Protein AF-A0AB35BHX5-F1 (afdb_monomer_lite)

Sequence (129 aa):
MKHPPPVFGGFADLDSAEPVLVAAHLFVRTFGAKHTYAAGARLKWHPIITELARLGGCESEFRLFGGGERSDAIGAIATECVVLWESALLAARRNEDVLLLRAGVTALSSPDPVRTVRQRVTAVWSPPG

Structure (mmCIF, N/CA/C/O backbone):
data_AF-A0AB35BHX5-F1
#
_entry.id   AF-A0AB35BHX5-F1
#
loop_
_atom_site.group_PDB
_atom_site.id
_atom_site.type_symbol
_atom_site.label_atom_id
_atom_site.label_alt_id
_atom_site.label_comp_id
_atom_site.label_asym_id
_atom_site.label_entity_id
_atom_site.label_seq_id
_atom_site.pdbx_PDB_ins_code
_atom_site.Cartn_x
_atom_site.Cartn_y
_atom_site.Cartn_z
_atom_site.occupancy
_atom_site.B_iso_or_equiv
_atom_site.auth_seq_id
_atom_site.auth_comp_id
_atom_site.auth_asym_id
_atom_site.auth_atom_id
_atom_site.pdbx_PDB_model_num
ATOM 1 N N . MET A 1 1 ? 13.267 -16.903 5.675 1.00 46.53 1 MET A N 1
ATOM 2 C CA . MET A 1 1 ? 11.849 -17.110 5.298 1.00 46.53 1 MET A CA 1
ATOM 3 C C . MET A 1 1 ? 11.723 -16.855 3.804 1.00 46.53 1 MET A C 1
ATOM 5 O O . MET A 1 1 ? 12.362 -15.922 3.337 1.00 46.53 1 MET A O 1
ATOM 9 N N . LYS A 1 2 ? 10.988 -17.686 3.051 1.00 58.59 2 LYS A N 1
ATOM 10 C CA . LYS A 1 2 ? 10.723 -17.432 1.623 1.00 58.59 2 LYS A CA 1
ATOM 11 C C . LYS A 1 2 ? 9.765 -16.241 1.509 1.00 58.59 2 LYS A C 1
ATOM 13 O O . LYS A 1 2 ? 8.758 -16.219 2.213 1.00 58.59 2 LYS A O 1
ATOM 18 N N . HIS A 1 3 ? 10.103 -15.252 0.684 1.00 66.12 3 HIS A N 1
ATOM 19 C CA . HIS A 1 3 ? 9.228 -14.109 0.422 1.00 66.12 3 HIS A CA 1
ATOM 20 C C . HIS A 1 3 ? 7.962 -14.564 -0.322 1.00 66.12 3 HIS A C 1
ATOM 22 O O . HIS A 1 3 ? 8.020 -15.552 -1.060 1.00 66.12 3 HIS A O 1
ATOM 28 N N . PRO A 1 4 ? 6.817 -13.882 -0.138 1.00 75.56 4 PRO A N 1
ATOM 29 C CA . PRO A 1 4 ? 5.626 -14.171 -0.925 1.00 75.56 4 PRO A CA 1
ATOM 30 C C . PRO A 1 4 ? 5.910 -13.976 -2.427 1.00 75.56 4 PRO A C 1
ATOM 32 O O . PRO A 1 4 ? 6.613 -13.024 -2.789 1.00 75.56 4 PRO A O 1
ATOM 35 N N . PRO A 1 5 ? 5.364 -14.846 -3.300 1.00 79.94 5 PRO A N 1
ATOM 36 C CA . PRO A 1 5 ? 5.618 -14.806 -4.741 1.00 79.94 5 PRO A CA 1
ATOM 37 C C . PRO A 1 5 ? 5.177 -13.464 -5.332 1.00 79.94 5 PRO A C 1
ATOM 39 O O . PRO A 1 5 ? 4.250 -12.862 -4.785 1.00 79.94 5 PRO A O 1
ATOM 42 N N . PRO A 1 6 ? 5.812 -12.969 -6.406 1.00 83.12 6 PRO A N 1
ATOM 43 C CA . PRO A 1 6 ? 5.403 -11.718 -7.035 1.00 83.12 6 PRO A CA 1
ATOM 44 C C . PRO A 1 6 ? 3.932 -11.753 -7.444 1.00 83.12 6 PRO A C 1
ATOM 46 O O . PRO A 1 6 ? 3.382 -12.810 -7.749 1.00 83.12 6 PRO A O 1
ATOM 49 N N . VAL A 1 7 ? 3.297 -10.585 -7.393 1.00 87.88 7 VAL A N 1
ATOM 50 C CA . VAL A 1 7 ? 1.879 -10.429 -7.748 1.00 87.88 7 VAL A CA 1
ATOM 51 C C . VAL A 1 7 ? 1.737 -10.097 -9.231 1.00 87.88 7 VAL A C 1
ATOM 53 O O . VAL A 1 7 ? 0.778 -10.535 -9.854 1.00 87.88 7 VAL A O 1
ATOM 56 N N . PHE A 1 8 ? 2.710 -9.376 -9.788 1.00 88.12 8 PHE A N 1
ATOM 57 C CA . PHE A 1 8 ? 2.742 -8.960 -11.186 1.00 88.12 8 PHE A CA 1
ATOM 58 C C . PHE A 1 8 ? 3.826 -9.731 -11.946 1.00 88.12 8 PHE A C 1
ATOM 60 O O . PHE A 1 8 ? 4.861 -10.097 -11.379 1.00 88.12 8 PHE A O 1
ATOM 67 N N . GLY A 1 9 ? 3.610 -9.952 -13.242 1.00 84.50 9 GLY A N 1
ATOM 68 C CA . GLY A 1 9 ? 4.496 -10.703 -14.142 1.00 84.50 9 GLY A CA 1
ATOM 69 C C . GLY 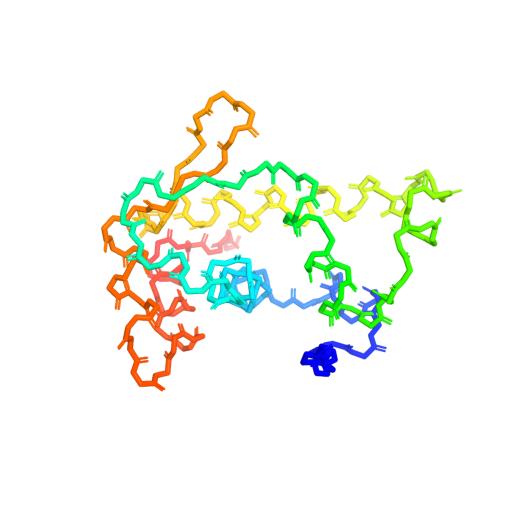A 1 9 ? 5.822 -10.010 -14.486 1.00 84.50 9 GLY A C 1
ATOM 70 O O . GLY A 1 9 ? 6.557 -10.483 -15.350 1.00 84.50 9 GLY A O 1
ATOM 71 N N . GLY A 1 10 ? 6.133 -8.884 -13.845 1.00 85.00 10 GLY A N 1
ATOM 72 C CA . GLY A 1 10 ? 7.323 -8.081 -14.101 1.00 85.00 10 GLY A CA 1
ATOM 73 C C . GLY A 1 10 ? 7.070 -6.596 -13.858 1.00 85.00 10 GLY A C 1
ATOM 74 O O . GLY A 1 10 ? 5.968 -6.189 -13.496 1.00 85.00 10 GLY A O 1
ATOM 75 N N . PHE A 1 11 ? 8.085 -5.767 -14.116 1.00 82.56 11 PHE A N 1
ATOM 76 C CA . PHE A 1 11 ? 7.950 -4.311 -14.005 1.00 82.56 11 PHE A CA 1
ATOM 77 C C . PHE A 1 11 ? 6.944 -3.726 -15.009 1.00 82.56 11 PHE A C 1
ATOM 79 O O . PHE A 1 11 ? 6.171 -2.863 -14.633 1.00 82.56 11 PHE A O 1
ATOM 86 N N . ALA A 1 12 ? 6.902 -4.217 -16.252 1.00 83.94 12 ALA A N 1
ATOM 87 C CA . ALA A 1 12 ? 5.948 -3.721 -17.253 1.00 83.94 12 ALA A CA 1
ATOM 88 C C . ALA A 1 12 ? 4.479 -3.984 -16.861 1.00 83.94 12 ALA A C 1
ATOM 90 O O . ALA A 1 12 ? 3.605 -3.157 -17.102 1.00 83.94 12 ALA A O 1
ATOM 91 N N . ASP A 1 13 ? 4.212 -5.127 -16.225 1.00 87.56 13 ASP A N 1
ATOM 92 C CA . ASP A 1 13 ? 2.884 -5.458 -15.698 1.00 87.56 13 ASP A CA 1
ATOM 93 C C . ASP A 1 13 ? 2.546 -4.590 -14.475 1.00 87.56 13 ASP A C 1
ATOM 95 O O . ASP A 1 13 ? 1.448 -4.066 -14.366 1.00 87.56 13 ASP A O 1
ATOM 99 N N . LEU A 1 14 ? 3.525 -4.342 -13.596 1.00 87.69 14 LEU A N 1
ATOM 100 C CA . LEU A 1 14 ? 3.372 -3.419 -12.468 1.00 87.69 14 LEU A CA 1
ATOM 101 C C . LEU A 1 14 ? 3.076 -1.974 -12.915 1.00 87.69 14 LEU A C 1
ATOM 103 O O . LEU A 1 14 ? 2.237 -1.319 -12.309 1.00 87.69 14 LEU A O 1
ATOM 107 N N . ASP A 1 15 ? 3.767 -1.490 -13.946 1.00 86.38 15 ASP A N 1
ATOM 108 C CA . ASP A 1 15 ? 3.651 -0.124 -14.480 1.00 86.38 15 ASP A CA 1
ATOM 109 C C . ASP A 1 15 ? 2.310 0.118 -15.195 1.00 86.38 15 ASP A C 1
ATOM 111 O O . ASP A 1 15 ? 1.765 1.216 -15.166 1.00 86.38 15 ASP A O 1
ATOM 115 N N . SER A 1 16 ? 1.736 -0.930 -15.795 1.00 88.50 16 SER A N 1
ATOM 116 C CA . SER A 1 16 ? 0.429 -0.877 -16.468 1.00 88.50 16 SER A CA 1
ATOM 117 C C . SER A 1 16 ? -0.755 -1.284 -15.580 1.00 88.50 16 SER A C 1
ATOM 119 O O . SER A 1 16 ? -1.908 -1.215 -16.015 1.00 88.50 16 SER A O 1
ATOM 121 N N . ALA A 1 17 ? -0.497 -1.708 -14.340 1.00 92.44 17 ALA A N 1
ATOM 122 C CA . ALA A 1 17 ? -1.527 -2.155 -13.415 1.00 92.44 17 ALA A CA 1
ATOM 123 C C . ALA A 1 17 ? -2.388 -0.995 -12.889 1.00 92.44 17 ALA A C 1
ATOM 125 O O . ALA A 1 17 ? -1.956 0.148 -12.770 1.00 92.44 17 ALA A O 1
ATOM 126 N N . GLU A 1 18 ? -3.624 -1.315 -12.495 1.00 93.25 18 GLU A N 1
ATOM 127 C CA . GLU A 1 18 ? -4.523 -0.357 -11.844 1.00 93.25 18 GLU A CA 1
ATOM 128 C C . GLU A 1 18 ? -3.871 0.206 -10.557 1.00 93.25 18 GLU A C 1
ATOM 130 O O . GLU A 1 18 ? -3.576 -0.576 -9.643 1.00 93.25 18 GLU A O 1
ATOM 135 N N . PRO A 1 19 ? -3.708 1.539 -10.408 1.00 94.12 19 PRO A N 1
ATOM 136 C CA . PRO A 1 19 ? -2.992 2.128 -9.270 1.00 94.12 19 PRO A CA 1
ATOM 137 C C . PRO A 1 19 ? -3.563 1.730 -7.906 1.00 94.12 19 PRO A C 1
ATOM 139 O O . PRO A 1 19 ? -2.826 1.449 -6.962 1.00 94.12 19 PRO A O 1
ATOM 142 N N . VAL A 1 20 ?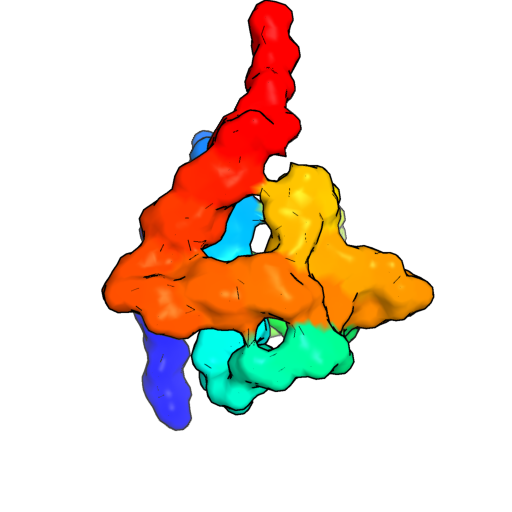 -4.891 1.621 -7.802 1.00 95.69 20 VAL A N 1
ATOM 143 C CA . VAL A 1 20 ? -5.587 1.178 -6.583 1.00 95.69 20 VAL A CA 1
ATOM 144 C C . VAL A 1 20 ? -5.205 -0.260 -6.215 1.00 95.69 20 VAL A C 1
ATOM 146 O O . VAL A 1 20 ? -5.026 -0.576 -5.035 1.00 95.69 20 VAL A O 1
ATOM 149 N N . LEU A 1 21 ? -5.066 -1.141 -7.210 1.00 95.56 21 LEU A N 1
ATOM 150 C CA . LEU A 1 21 ? -4.677 -2.532 -6.996 1.00 95.56 21 LEU A CA 1
ATOM 151 C C . LEU A 1 21 ? -3.229 -2.615 -6.503 1.00 95.56 21 LEU A C 1
ATOM 153 O O . LEU A 1 21 ? -2.961 -3.292 -5.506 1.00 95.56 21 LEU A O 1
ATOM 157 N N . VAL A 1 22 ? -2.316 -1.883 -7.149 1.00 96.31 22 VAL A N 1
ATOM 158 C CA . VAL A 1 22 ? -0.906 -1.802 -6.739 1.00 96.31 22 VAL A CA 1
ATOM 159 C C . VAL A 1 22 ? -0.797 -1.261 -5.315 1.00 96.31 22 VAL A C 1
ATOM 161 O O . VAL A 1 22 ? -0.169 -1.894 -4.463 1.00 96.31 22 VAL A O 1
ATOM 164 N N . ALA A 1 23 ? -1.491 -0.160 -5.017 1.00 97.12 23 ALA A N 1
ATOM 165 C CA . ALA A 1 23 ? -1.520 0.447 -3.694 1.00 97.12 23 ALA A CA 1
ATOM 166 C C . ALA A 1 23 ? -2.023 -0.531 -2.624 1.00 97.12 23 ALA A C 1
ATOM 168 O O . ALA A 1 23 ? -1.456 -0.584 -1.531 1.00 97.12 23 ALA A O 1
ATOM 169 N N . ALA A 1 24 ? -3.048 -1.335 -2.919 1.00 97.12 24 ALA A N 1
ATOM 170 C CA . ALA A 1 24 ? -3.582 -2.304 -1.969 1.00 97.12 24 ALA A CA 1
ATOM 171 C C . ALA A 1 24 ? -2.601 -3.440 -1.662 1.00 97.12 24 ALA A C 1
ATOM 173 O O . ALA A 1 24 ? -2.343 -3.742 -0.492 1.00 97.12 24 ALA A O 1
ATOM 174 N N . HIS A 1 25 ? -2.012 -4.042 -2.696 1.00 96.44 25 HIS A N 1
ATOM 175 C CA . HIS A 1 25 ? -1.015 -5.095 -2.513 1.00 96.44 25 HIS A CA 1
ATOM 176 C C . HIS A 1 25 ? 0.241 -4.578 -1.807 1.00 96.44 25 HIS A C 1
ATOM 178 O O . HIS A 1 25 ? 0.757 -5.243 -0.903 1.00 96.44 25 HIS A O 1
ATOM 184 N N . LEU A 1 26 ? 0.707 -3.382 -2.172 1.00 95.44 26 LEU A N 1
ATOM 185 C CA . LEU A 1 26 ? 1.882 -2.772 -1.564 1.00 95.44 26 LEU A CA 1
ATOM 186 C C . LEU A 1 26 ? 1.647 -2.448 -0.088 1.00 95.44 26 LEU A C 1
ATOM 188 O O . LEU A 1 26 ? 2.511 -2.739 0.738 1.00 95.44 26 LEU A O 1
ATOM 192 N N . PHE A 1 27 ? 0.472 -1.931 0.277 1.00 95.44 27 PHE A N 1
ATOM 193 C CA . PHE A 1 27 ? 0.134 -1.634 1.670 1.00 95.44 27 PHE A CA 1
ATOM 194 C C . PHE A 1 27 ? 0.194 -2.885 2.554 1.00 95.44 27 PHE A C 1
ATOM 196 O O . PHE A 1 27 ? 0.829 -2.895 3.610 1.00 95.44 27 PHE A O 1
ATOM 203 N N . V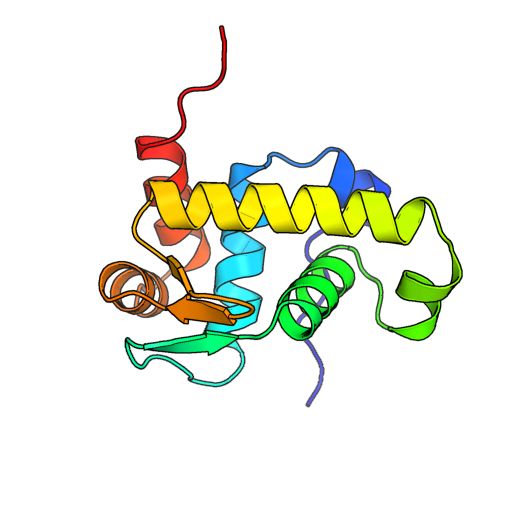AL A 1 28 ? -0.434 -3.972 2.097 1.00 94.38 28 VAL A N 1
ATOM 204 C CA . VAL A 1 28 ? -0.473 -5.235 2.843 1.00 94.38 28 VAL A CA 1
ATOM 205 C C . VAL A 1 28 ? 0.918 -5.850 2.956 1.00 94.38 28 VAL A C 1
ATOM 207 O O . VAL A 1 28 ? 1.271 -6.351 4.019 1.00 94.38 28 VAL A O 1
ATOM 210 N N . ARG A 1 29 ? 1.750 -5.773 1.912 1.00 91.44 29 ARG A N 1
ATOM 211 C CA . ARG A 1 29 ? 3.137 -6.252 2.000 1.00 91.44 29 ARG A CA 1
ATOM 212 C C . ARG A 1 29 ? 3.988 -5.431 2.955 1.00 91.44 29 ARG A C 1
ATOM 214 O O . ARG A 1 29 ? 4.670 -5.998 3.804 1.00 91.44 29 ARG A O 1
ATOM 221 N N . THR A 1 30 ? 3.933 -4.112 2.838 1.00 91.25 30 THR A N 1
ATOM 222 C CA . THR A 1 30 ? 4.783 -3.201 3.615 1.00 91.25 30 THR A CA 1
ATOM 223 C C . THR A 1 30 ? 4.457 -3.243 5.106 1.00 91.25 30 THR A C 1
ATOM 225 O O . THR A 1 30 ? 5.367 -3.382 5.926 1.00 91.25 30 THR A O 1
ATOM 228 N N . PHE A 1 31 ? 3.173 -3.198 5.473 1.00 90.94 31 PHE A N 1
ATOM 229 C CA . PHE A 1 31 ? 2.748 -3.165 6.876 1.00 90.94 31 PHE A CA 1
ATOM 230 C C . PHE A 1 31 ? 2.363 -4.537 7.455 1.00 90.94 31 PHE A C 1
ATOM 232 O O . PHE A 1 31 ? 2.478 -4.734 8.665 1.00 90.94 31 PHE A O 1
ATOM 239 N N . GLY A 1 32 ? 1.966 -5.507 6.625 1.00 81.81 32 GLY A N 1
ATOM 240 C CA . GLY A 1 32 ? 1.573 -6.851 7.071 1.00 81.81 32 GLY A CA 1
ATOM 241 C C . GLY A 1 32 ? 2.743 -7.815 7.299 1.00 81.81 32 GLY A C 1
ATOM 242 O O . GLY A 1 32 ? 2.676 -8.653 8.196 1.00 81.81 32 GLY A O 1
ATOM 243 N N . ALA A 1 33 ? 3.856 -7.681 6.563 1.00 66.19 33 ALA A N 1
ATOM 244 C CA . ALA A 1 33 ? 4.955 -8.659 6.585 1.00 66.19 33 ALA A CA 1
ATOM 245 C C . ALA A 1 33 ? 5.771 -8.716 7.896 1.00 66.19 33 ALA A C 1
ATOM 247 O O . ALA A 1 33 ? 6.566 -9.636 8.082 1.00 66.19 33 ALA A O 1
ATOM 248 N N . LYS A 1 34 ? 5.607 -7.746 8.805 1.00 56.41 34 LYS A N 1
ATOM 249 C CA . LYS A 1 34 ? 6.397 -7.639 10.050 1.00 56.41 34 LYS A CA 1
ATOM 250 C C . LYS A 1 34 ? 5.573 -7.704 11.337 1.00 56.41 34 LYS A C 1
ATOM 252 O O . LYS A 1 34 ? 6.103 -7.424 12.406 1.00 56.41 34 LYS A O 1
ATOM 257 N N . HIS A 1 35 ? 4.290 -8.056 11.254 1.00 55.44 35 HIS A N 1
ATOM 258 C CA . HIS A 1 35 ? 3.352 -7.938 12.376 1.00 55.44 35 HIS A CA 1
ATOM 259 C C . HIS A 1 35 ? 3.306 -6.532 13.002 1.00 55.44 35 HIS A C 1
ATOM 261 O O . HIS A 1 35 ? 2.970 -6.370 14.176 1.00 55.44 35 HIS A O 1
ATOM 267 N N . THR A 1 36 ? 3.615 -5.492 12.224 1.00 58.47 36 THR A N 1
ATOM 268 C CA . THR A 1 36 ? 3.582 -4.096 12.673 1.00 58.47 36 THR A CA 1
ATOM 269 C C . THR A 1 36 ? 2.146 -3.565 12.650 1.00 58.47 36 THR A C 1
ATOM 271 O O . THR A 1 36 ? 1.853 -2.532 12.061 1.00 58.47 36 THR A O 1
ATOM 274 N N . TYR A 1 37 ? 1.229 -4.277 13.307 1.00 63.59 37 TYR A N 1
ATOM 275 C CA . TYR A 1 37 ? -0.196 -3.936 13.390 1.00 63.59 37 TYR A CA 1
ATOM 276 C C . TYR A 1 37 ? -0.488 -2.807 14.388 1.00 63.59 37 TYR A C 1
ATOM 278 O O . TYR A 1 37 ? -1.639 -2.556 14.736 1.00 63.59 37 TYR A O 1
ATOM 286 N N . ALA A 1 38 ? 0.541 -2.125 14.890 1.00 78.25 38 ALA A N 1
ATOM 287 C CA . ALA A 1 38 ? 0.368 -1.021 15.816 1.00 78.25 38 ALA A CA 1
ATOM 288 C C . ALA A 1 38 ? 0.161 0.287 15.047 1.00 78.25 38 ALA A C 1
ATOM 290 O O . ALA A 1 38 ? 0.961 0.656 14.185 1.00 78.25 38 ALA A O 1
ATOM 291 N N . ALA A 1 39 ? -0.888 1.028 15.401 1.00 79.81 39 ALA A N 1
ATOM 292 C CA . ALA A 1 39 ? -1.036 2.399 14.933 1.00 79.81 39 ALA A CA 1
ATOM 293 C C . ALA A 1 39 ? 0.205 3.212 15.345 1.00 79.81 39 ALA A C 1
ATOM 295 O O . ALA A 1 39 ? 0.666 3.126 16.482 1.00 79.81 39 ALA A O 1
ATOM 296 N N . GLY A 1 40 ? 0.754 3.987 14.411 1.00 84.19 40 GLY A N 1
ATOM 297 C CA . GLY A 1 40 ? 2.011 4.712 14.593 1.00 84.19 40 GLY A CA 1
ATOM 298 C C . GLY A 1 40 ? 3.270 3.924 14.220 1.00 84.19 40 GLY A C 1
ATOM 299 O O . GLY A 1 40 ? 4.363 4.487 14.328 1.00 84.19 40 GLY A O 1
ATOM 300 N N . ALA A 1 41 ? 3.141 2.674 13.752 1.00 89.75 41 ALA A N 1
ATOM 301 C CA . ALA A 1 41 ? 4.217 1.965 13.063 1.00 89.75 41 ALA A CA 1
ATOM 302 C C . ALA A 1 41 ? 4.761 2.814 11.910 1.00 89.75 41 ALA A C 1
ATOM 304 O O . ALA A 1 41 ? 3.986 3.434 11.184 1.00 89.75 41 ALA A O 1
ATOM 305 N N . ARG A 1 42 ? 6.087 2.848 11.751 1.00 90.12 42 ARG A N 1
ATOM 306 C CA . ARG A 1 42 ? 6.762 3.724 10.787 1.00 90.12 42 ARG A CA 1
ATOM 307 C C . ARG A 1 42 ? 7.552 2.903 9.793 1.00 90.12 42 ARG A C 1
ATOM 309 O O . ARG A 1 42 ? 8.266 1.982 10.189 1.00 90.12 42 ARG A O 1
ATOM 316 N N . LEU A 1 43 ? 7.462 3.279 8.528 1.00 89.25 43 LEU A N 1
ATOM 317 C CA . LEU A 1 43 ? 8.315 2.757 7.477 1.00 89.25 43 LEU A CA 1
ATOM 318 C C . LEU A 1 43 ? 9.018 3.912 6.783 1.00 89.25 43 LEU A C 1
ATOM 320 O O . LEU A 1 43 ? 8.380 4.873 6.364 1.00 89.25 43 LEU A O 1
ATOM 324 N N . LYS A 1 44 ? 10.334 3.775 6.630 1.00 90.44 44 LYS A N 1
ATOM 325 C CA . LYS A 1 44 ? 11.102 4.629 5.728 1.00 90.44 44 LYS A CA 1
ATOM 326 C C . LYS A 1 44 ? 10.714 4.341 4.278 1.00 90.44 44 LYS A C 1
ATOM 328 O O . LYS A 1 44 ? 10.185 3.271 3.967 1.00 90.44 44 LYS A O 1
ATOM 333 N N . TRP A 1 45 ? 11.082 5.254 3.387 1.00 87.81 45 TRP A N 1
ATOM 334 C CA . TRP A 1 45 ? 10.856 5.123 1.947 1.00 87.81 45 TRP A CA 1
ATOM 335 C C . TRP A 1 45 ? 11.460 3.851 1.336 1.00 87.81 45 TRP A C 1
ATOM 337 O O . TRP A 1 45 ? 10.811 3.139 0.575 1.00 87.81 45 TRP A O 1
ATOM 347 N N . HIS A 1 46 ? 12.693 3.522 1.726 1.00 86.25 46 HIS A N 1
ATOM 348 C CA . HIS A 1 46 ? 13.434 2.399 1.154 1.00 86.25 46 HIS A CA 1
ATOM 349 C C . HIS A 1 46 ? 12.710 1.038 1.307 1.00 86.25 46 HIS A C 1
ATOM 351 O O . HIS A 1 46 ? 12.501 0.380 0.292 1.00 86.25 46 HIS A O 1
ATOM 357 N N . PRO A 1 47 ? 12.213 0.639 2.499 1.00 87.31 47 PRO A N 1
ATOM 358 C CA . PRO A 1 47 ? 11.353 -0.539 2.644 1.00 87.31 47 PRO A CA 1
ATOM 359 C C . PRO A 1 47 ? 10.128 -0.586 1.718 1.00 87.31 47 PRO A C 1
ATOM 361 O O . PRO A 1 47 ? 9.754 -1.667 1.269 1.00 87.31 47 PRO A O 1
ATOM 364 N N . ILE A 1 48 ? 9.499 0.560 1.441 1.00 90.62 48 ILE A N 1
ATOM 365 C CA . ILE A 1 48 ? 8.318 0.639 0.569 1.00 90.62 48 ILE A CA 1
ATOM 366 C C . ILE A 1 48 ? 8.720 0.346 -0.876 1.00 90.62 48 ILE A C 1
ATOM 368 O O . ILE A 1 48 ? 8.108 -0.502 -1.521 1.00 90.62 48 ILE A O 1
ATOM 372 N N . ILE A 1 49 ? 9.795 0.978 -1.353 1.00 89.31 49 ILE A N 1
ATOM 373 C CA . ILE A 1 49 ? 10.346 0.724 -2.689 1.00 89.31 49 ILE A CA 1
ATOM 374 C C . ILE A 1 49 ? 10.755 -0.746 -2.844 1.00 89.31 49 ILE A C 1
ATOM 376 O O . ILE A 1 49 ? 10.431 -1.372 -3.853 1.00 89.31 49 ILE A O 1
ATOM 380 N 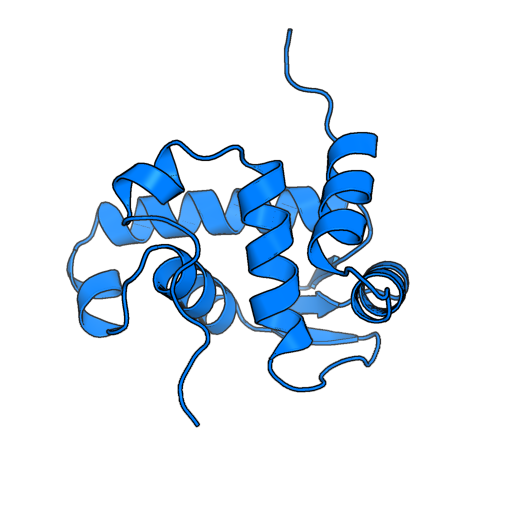N . THR A 1 50 ? 11.432 -1.317 -1.845 1.00 86.81 50 THR A N 1
ATOM 381 C CA . THR A 1 50 ? 11.854 -2.722 -1.880 1.00 86.81 50 THR A CA 1
ATOM 382 C C . THR A 1 50 ? 10.654 -3.665 -2.016 1.00 86.81 50 THR A C 1
ATOM 384 O O . THR A 1 50 ? 10.699 -4.604 -2.810 1.00 86.81 50 THR A O 1
ATOM 387 N N . GLU A 1 51 ? 9.558 -3.433 -1.287 1.00 90.38 51 GLU A N 1
ATOM 388 C CA . GLU A 1 51 ? 8.356 -4.269 -1.420 1.00 90.38 51 GLU A CA 1
ATOM 389 C C . GLU A 1 51 ? 7.629 -4.068 -2.752 1.00 90.38 51 GLU A C 1
ATOM 391 O O . GLU A 1 51 ? 7.150 -5.045 -3.332 1.00 90.38 51 GLU A O 1
ATOM 396 N N . LEU A 1 52 ? 7.595 -2.842 -3.280 1.00 91.19 52 LEU A N 1
ATOM 397 C CA . LEU A 1 52 ? 7.031 -2.558 -4.601 1.00 91.19 52 LEU A CA 1
ATOM 398 C C . LEU A 1 52 ? 7.788 -3.305 -5.698 1.00 91.19 52 LEU A C 1
ATOM 400 O O . LEU A 1 52 ? 7.198 -3.958 -6.556 1.00 91.19 52 LEU A O 1
ATOM 404 N N . ALA A 1 53 ? 9.109 -3.303 -5.620 1.00 87.19 53 ALA A N 1
ATOM 405 C CA . ALA A 1 53 ? 9.929 -4.051 -6.547 1.00 87.19 53 ALA A CA 1
ATOM 406 C C . ALA A 1 53 ? 9.705 -5.567 -6.474 1.00 87.19 53 ALA A C 1
ATOM 408 O O . ALA A 1 53 ? 9.658 -6.246 -7.503 1.00 87.19 53 ALA A O 1
ATOM 409 N N . ARG A 1 54 ? 9.523 -6.100 -5.260 1.00 87.75 54 ARG A N 1
ATOM 410 C CA . ARG A 1 54 ? 9.191 -7.514 -5.042 1.00 87.75 54 ARG A CA 1
ATOM 411 C C . ARG A 1 54 ? 7.808 -7.875 -5.576 1.00 87.75 54 ARG A C 1
ATOM 413 O O . ARG A 1 54 ? 7.608 -9.023 -5.966 1.00 87.75 54 ARG A O 1
ATOM 420 N N . LEU A 1 55 ? 6.856 -6.938 -5.606 1.00 89.94 55 LEU A N 1
ATOM 421 C CA . LEU A 1 55 ? 5.566 -7.163 -6.265 1.00 89.94 55 LEU A CA 1
ATOM 422 C C . LEU A 1 55 ? 5.739 -7.403 -7.765 1.00 89.94 55 LEU A C 1
ATOM 424 O O . LEU A 1 55 ? 5.083 -8.297 -8.292 1.00 89.94 55 LEU A O 1
ATOM 428 N N . GLY A 1 56 ? 6.647 -6.664 -8.408 1.00 86.19 56 GLY A N 1
ATOM 429 C CA . GLY A 1 56 ? 7.009 -6.811 -9.821 1.00 86.19 56 GLY A CA 1
ATOM 430 C C . GLY A 1 56 ? 8.068 -7.882 -10.118 1.00 86.19 56 GLY A C 1
ATOM 431 O O . GLY A 1 56 ? 8.674 -7.845 -11.185 1.00 86.19 56 GLY A O 1
ATOM 432 N N . GLY A 1 57 ? 8.355 -8.803 -9.188 1.00 83.88 57 GLY A N 1
ATOM 433 C CA . GLY A 1 57 ? 9.273 -9.928 -9.429 1.00 83.88 57 GLY A CA 1
ATOM 434 C C . GLY A 1 57 ? 10.764 -9.615 -9.308 1.00 83.88 57 GLY A C 1
ATOM 435 O O . GLY A 1 57 ? 11.593 -10.449 -9.673 1.00 83.88 57 GLY A O 1
ATOM 436 N N . CYS A 1 58 ? 11.141 -8.447 -8.784 1.00 79.81 58 CYS A N 1
ATOM 437 C CA . CYS A 1 58 ? 12.543 -8.132 -8.546 1.00 79.81 58 CYS A CA 1
ATOM 438 C C . CYS A 1 58 ? 12.973 -8.543 -7.131 1.00 79.81 58 CYS A C 1
ATOM 440 O O . CYS A 1 58 ? 12.565 -7.945 -6.137 1.00 79.81 58 CYS A O 1
ATOM 442 N N . GLU A 1 59 ? 13.838 -9.555 -7.038 1.00 70.00 59 GLU A N 1
ATOM 443 C CA . GLU A 1 59 ? 14.379 -10.037 -5.757 1.00 70.00 59 GLU A CA 1
ATOM 444 C C . GLU A 1 59 ? 15.661 -9.306 -5.314 1.00 70.00 59 GLU A C 1
ATOM 446 O O . GLU A 1 59 ? 16.098 -9.466 -4.176 1.00 70.00 59 GLU A O 1
ATOM 451 N N . SER A 1 60 ? 16.275 -8.498 -6.189 1.00 65.50 60 SER A N 1
ATOM 452 C CA . SER A 1 60 ? 17.578 -7.867 -5.945 1.00 65.50 60 SER A CA 1
ATOM 453 C C . SER A 1 60 ? 17.486 -6.343 -5.907 1.00 65.50 60 SER A C 1
ATOM 455 O O . SER A 1 60 ? 17.248 -5.705 -6.932 1.00 65.50 60 SER A O 1
ATOM 457 N N . GLU A 1 61 ? 17.777 -5.760 -4.741 1.00 61.94 61 GLU A N 1
ATOM 458 C CA . GLU A 1 61 ? 17.878 -4.306 -4.528 1.00 61.94 61 GLU A CA 1
ATOM 459 C C . GLU A 1 61 ? 18.903 -3.655 -5.477 1.00 61.94 61 GLU A C 1
ATOM 461 O O . GLU A 1 61 ? 18.642 -2.600 -6.050 1.00 61.94 61 GLU A O 1
ATOM 466 N N . PHE A 1 62 ? 20.016 -4.335 -5.769 1.00 56.59 62 PHE A N 1
ATOM 467 C CA . PHE A 1 62 ? 21.021 -3.865 -6.733 1.00 56.59 62 PHE A CA 1
ATOM 468 C C . PHE A 1 62 ? 20.476 -3.691 -8.158 1.00 56.59 62 PHE A C 1
ATOM 470 O O . PHE A 1 62 ? 20.895 -2.778 -8.867 1.00 56.59 62 PHE A O 1
ATOM 477 N N . ARG A 1 63 ? 19.523 -4.530 -8.590 1.00 59.94 63 ARG A N 1
ATOM 478 C CA . ARG A 1 63 ? 18.911 -4.423 -9.929 1.00 59.94 63 ARG A CA 1
ATOM 479 C C . ARG A 1 63 ? 17.906 -3.274 -10.044 1.00 59.94 63 ARG A C 1
ATOM 481 O O . ARG A 1 63 ? 17.537 -2.916 -11.159 1.00 59.94 63 ARG A O 1
ATOM 488 N N . LEU A 1 64 ? 17.458 -2.723 -8.916 1.00 59.28 64 LEU A N 1
ATOM 489 C CA . LEU A 1 64 ? 16.501 -1.616 -8.859 1.00 59.28 64 LEU A CA 1
ATOM 490 C C . LEU A 1 64 ? 17.200 -0.266 -8.890 1.00 59.28 64 LEU A C 1
ATOM 492 O O . LEU A 1 64 ? 16.848 0.589 -9.695 1.00 59.28 64 LEU A O 1
ATOM 496 N N . PHE A 1 65 ? 18.225 -0.107 -8.056 1.00 61.44 65 PHE A N 1
ATOM 497 C CA . PHE A 1 65 ? 18.899 1.177 -7.867 1.00 61.44 65 PHE A CA 1
ATOM 498 C C . PHE A 1 65 ? 20.083 1.403 -8.823 1.00 61.44 65 PHE A C 1
ATOM 500 O O . PHE A 1 65 ? 20.651 2.489 -8.847 1.00 61.44 65 PHE A O 1
ATOM 507 N N . GLY A 1 66 ? 20.459 0.406 -9.634 1.00 56.09 66 GLY A N 1
ATOM 508 C CA . GLY A 1 66 ? 21.549 0.519 -10.614 1.00 56.09 66 GLY A CA 1
ATOM 509 C C . GLY A 1 66 ? 21.158 1.101 -11.981 1.00 56.09 66 GLY A C 1
ATOM 510 O O . GLY A 1 66 ? 22.029 1.253 -12.830 1.00 56.09 66 GLY A O 1
ATOM 511 N N . GLY A 1 67 ? 19.871 1.384 -12.225 1.00 60.22 67 GLY A N 1
ATOM 512 C CA . GLY A 1 67 ? 19.322 1.648 -13.565 1.00 60.22 67 GLY A CA 1
ATOM 513 C C . GLY A 1 67 ? 18.584 2.977 -13.746 1.00 60.22 67 GLY A C 1
ATOM 514 O O . GLY A 1 67 ? 17.647 3.001 -14.537 1.00 60.22 67 GLY A O 1
ATOM 515 N N . GLY A 1 68 ? 18.955 4.031 -13.004 1.00 65.50 68 GLY A N 1
ATOM 516 C CA . GLY A 1 68 ? 18.504 5.424 -13.202 1.00 65.50 68 GLY A CA 1
ATOM 517 C C . GLY A 1 68 ? 16.993 5.591 -13.407 1.00 65.50 68 GLY A C 1
ATOM 518 O O . GLY A 1 68 ? 16.234 5.578 -12.445 1.00 65.50 68 GLY A O 1
ATOM 519 N N . GLU A 1 69 ? 16.555 5.661 -14.665 1.00 67.38 69 GLU A N 1
ATOM 520 C CA . GLU A 1 69 ? 15.151 5.810 -15.082 1.00 67.38 69 GLU A CA 1
ATOM 521 C C . GLU A 1 69 ? 14.195 4.782 -14.450 1.00 67.38 69 GLU A C 1
ATOM 523 O O . GLU A 1 69 ? 13.076 5.116 -14.062 1.00 67.38 69 GLU A O 1
ATOM 528 N N . ARG A 1 70 ? 14.630 3.525 -14.276 1.00 70.88 70 ARG A N 1
ATOM 529 C CA . ARG A 1 70 ? 13.800 2.498 -13.618 1.00 70.88 70 ARG A CA 1
ATOM 530 C C . ARG A 1 70 ? 13.613 2.780 -12.125 1.00 70.88 70 ARG A C 1
ATOM 532 O O . ARG A 1 70 ? 12.568 2.453 -11.568 1.00 70.88 70 ARG A O 1
ATOM 539 N N . SER A 1 71 ? 14.619 3.365 -11.479 1.00 73.94 71 SER A N 1
ATOM 540 C CA . SER A 1 71 ? 14.530 3.759 -10.072 1.00 73.94 71 SER A CA 1
ATOM 541 C C . SER A 1 71 ? 13.535 4.909 -9.898 1.00 73.94 71 SER A C 1
ATOM 543 O O . SER A 1 71 ? 12.745 4.890 -8.955 1.00 73.94 71 SER A O 1
ATOM 545 N N . ASP A 1 72 ? 13.528 5.863 -10.830 1.00 81.19 72 ASP A N 1
ATOM 546 C CA . ASP A 1 72 ? 12.622 7.014 -10.795 1.00 81.19 72 ASP A CA 1
ATOM 547 C C . ASP A 1 72 ? 11.165 6.602 -11.036 1.00 81.19 72 ASP A C 1
ATOM 549 O O . ASP A 1 72 ? 10.284 6.997 -10.271 1.00 81.19 72 ASP A O 1
ATOM 553 N N . ALA A 1 73 ? 10.908 5.734 -12.022 1.00 84.50 73 ALA A N 1
ATOM 554 C CA . ALA A 1 73 ? 9.564 5.218 -12.298 1.00 84.50 73 ALA A CA 1
ATOM 555 C C . ALA A 1 73 ? 8.979 4.447 -11.098 1.00 84.50 73 ALA A C 1
ATOM 557 O O . ALA A 1 73 ? 7.835 4.655 -10.699 1.00 84.50 73 ALA A O 1
ATOM 558 N N . ILE A 1 74 ? 9.790 3.613 -10.439 1.00 86.19 74 ILE A N 1
ATOM 559 C CA . ILE A 1 74 ? 9.377 2.915 -9.212 1.00 86.19 74 ILE A CA 1
ATOM 560 C C . ILE A 1 74 ? 9.112 3.900 -8.070 1.00 86.19 74 ILE A C 1
ATOM 562 O O . ILE A 1 74 ? 8.166 3.714 -7.303 1.00 86.19 74 ILE A O 1
ATOM 566 N N . GLY A 1 75 ? 9.923 4.953 -7.956 1.00 88.50 75 GLY A N 1
ATOM 567 C CA . GLY A 1 75 ? 9.698 6.034 -7.001 1.00 88.50 75 GLY A CA 1
ATOM 568 C C . GLY A 1 75 ? 8.367 6.756 -7.233 1.00 88.50 75 GLY A C 1
ATOM 569 O O . GLY A 1 75 ? 7.656 7.043 -6.265 1.00 88.50 75 GLY A O 1
ATOM 570 N N . ALA A 1 76 ? 7.999 6.999 -8.494 1.00 91.00 76 ALA A N 1
ATOM 571 C CA . ALA A 1 76 ? 6.721 7.601 -8.865 1.00 91.00 76 ALA A CA 1
ATOM 572 C C . ALA A 1 76 ? 5.538 6.706 -8.462 1.00 91.00 76 ALA A C 1
ATOM 574 O O . ALA A 1 76 ? 4.678 7.152 -7.702 1.00 91.00 76 ALA A O 1
ATOM 575 N N . ILE A 1 77 ? 5.560 5.419 -8.831 1.00 93.56 77 ILE A N 1
ATOM 576 C CA . ILE A 1 77 ? 4.511 4.451 -8.457 1.00 93.56 77 ILE A CA 1
ATOM 577 C C . ILE A 1 77 ? 4.377 4.340 -6.927 1.00 93.56 77 ILE A C 1
ATOM 579 O O . ILE A 1 77 ? 3.270 4.334 -6.384 1.00 93.56 77 ILE A O 1
ATOM 583 N N . ALA A 1 78 ? 5.495 4.291 -6.193 1.00 93.88 78 ALA A N 1
ATOM 584 C CA . ALA A 1 78 ? 5.469 4.273 -4.729 1.00 93.88 78 ALA A CA 1
ATOM 585 C C . ALA A 1 78 ? 4.838 5.551 -4.147 1.00 93.88 78 ALA A C 1
ATOM 587 O O . ALA A 1 78 ? 4.090 5.485 -3.168 1.00 93.88 78 ALA A O 1
ATOM 588 N N . THR A 1 79 ? 5.115 6.705 -4.756 1.00 94.94 79 THR A N 1
ATOM 589 C CA . THR A 1 79 ? 4.531 7.997 -4.368 1.00 94.94 79 THR A CA 1
ATOM 590 C C . THR A 1 79 ? 3.024 8.007 -4.572 1.00 94.94 79 THR A C 1
ATOM 592 O O . THR A 1 79 ? 2.299 8.372 -3.647 1.00 94.94 79 THR A O 1
ATOM 595 N N . GLU A 1 80 ? 2.544 7.541 -5.723 1.00 95.31 80 GLU A N 1
ATOM 596 C CA . GLU A 1 80 ? 1.112 7.408 -6.002 1.00 95.31 80 GLU A CA 1
ATOM 597 C C . GLU A 1 80 ? 0.418 6.500 -4.986 1.00 95.31 80 GLU A C 1
ATOM 599 O O . GLU A 1 80 ? -0.604 6.877 -4.410 1.00 95.31 80 GLU A O 1
ATOM 604 N N . CYS A 1 81 ? 1.010 5.341 -4.685 1.00 96.81 81 CYS A N 1
ATOM 605 C CA . CYS A 1 81 ? 0.477 4.426 -3.679 1.00 96.81 81 CYS A CA 1
ATOM 606 C C . CYS A 1 81 ? 0.330 5.106 -2.312 1.00 96.81 81 CYS A C 1
ATOM 608 O O . CYS A 1 81 ? -0.696 4.958 -1.651 1.00 96.81 81 CYS A O 1
ATOM 610 N N . VAL A 1 82 ? 1.333 5.877 -1.890 1.00 96.00 82 VAL A N 1
ATOM 611 C CA . VAL A 1 82 ? 1.314 6.572 -0.597 1.00 96.00 82 VAL A CA 1
ATOM 612 C C . VAL A 1 82 ? 0.267 7.679 -0.571 1.00 96.00 82 VAL A C 1
ATOM 614 O O . VAL A 1 82 ? -0.452 7.787 0.420 1.00 96.00 82 VAL A O 1
AT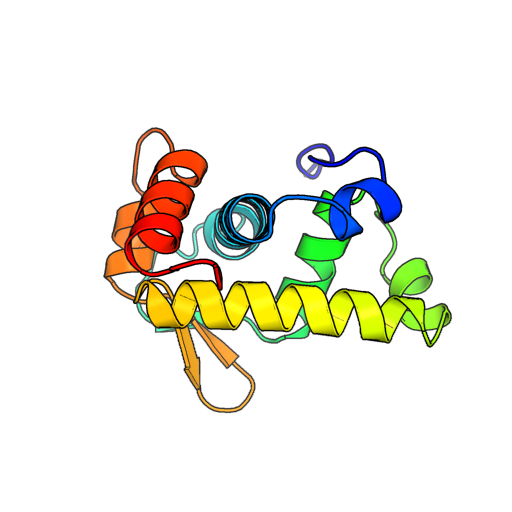OM 617 N N . VAL A 1 83 ? 0.116 8.440 -1.657 1.00 96.12 83 VAL A N 1
ATOM 618 C CA . VAL A 1 83 ? -0.957 9.438 -1.791 1.00 96.12 83 VAL A CA 1
ATOM 619 C C . VAL A 1 83 ? -2.329 8.771 -1.672 1.00 96.12 83 VAL A C 1
ATOM 621 O O . VAL A 1 83 ? -3.174 9.232 -0.908 1.00 96.12 83 VAL A O 1
ATOM 624 N N . LEU A 1 84 ? -2.537 7.638 -2.343 1.00 97.06 84 LEU A N 1
ATOM 625 C CA . LEU A 1 84 ? -3.778 6.870 -2.251 1.00 97.06 84 LEU A CA 1
ATOM 626 C C . LEU A 1 84 ? -4.061 6.379 -0.820 1.00 97.06 84 LEU A C 1
ATOM 628 O O . LEU A 1 84 ? -5.206 6.411 -0.362 1.00 97.06 84 LEU A O 1
ATOM 632 N N . TRP A 1 85 ? -3.034 5.957 -0.076 1.00 97.31 85 TRP A N 1
ATOM 633 C CA . TRP A 1 85 ? -3.191 5.564 1.329 1.00 97.31 85 TRP A CA 1
ATOM 634 C C . TRP A 1 85 ? -3.535 6.740 2.241 1.00 97.31 85 TRP A C 1
ATOM 636 O O . TRP A 1 85 ? -4.331 6.568 3.167 1.00 97.31 85 TRP A O 1
ATOM 646 N N . GLU A 1 86 ? -2.946 7.908 1.993 1.00 96.44 86 GLU A N 1
ATOM 647 C CA . GLU A 1 86 ? -3.239 9.148 2.714 1.00 96.44 86 GLU A CA 1
ATOM 648 C C . GLU A 1 86 ? -4.680 9.590 2.496 1.00 96.44 86 GLU A C 1
ATOM 650 O O . GLU A 1 86 ? -5.406 9.810 3.468 1.00 96.44 86 GLU A O 1
ATOM 655 N N . SER A 1 87 ? -5.128 9.630 1.239 1.00 96.25 87 SER A N 1
ATOM 656 C CA . SER A 1 87 ? -6.513 9.950 0.884 1.00 96.25 87 SER A CA 1
ATOM 657 C C . SER A 1 87 ? -7.506 8.993 1.546 1.00 96.25 87 SER A C 1
ATOM 659 O O . SER A 1 87 ? -8.582 9.409 1.970 1.00 96.25 87 SER A O 1
ATOM 661 N N . ALA A 1 88 ? -7.137 7.716 1.691 1.00 96.50 88 ALA A N 1
ATOM 662 C CA . ALA A 1 88 ? -7.963 6.694 2.332 1.00 96.50 88 ALA A CA 1
ATOM 663 C C . ALA A 1 88 ? -7.833 6.650 3.871 1.00 96.50 88 ALA A C 1
ATOM 665 O O . ALA A 1 88 ? -8.435 5.782 4.515 1.00 96.50 88 ALA A O 1
ATOM 666 N N . LEU A 1 89 ? -7.040 7.549 4.470 1.00 96.62 89 LEU A N 1
ATOM 667 C CA . LEU A 1 89 ? -6.709 7.597 5.902 1.00 96.62 89 LEU A CA 1
ATOM 668 C C . LEU A 1 89 ? -6.095 6.295 6.448 1.00 96.62 89 LEU A C 1
ATOM 670 O O . LEU A 1 89 ? -6.203 5.988 7.640 1.00 96.62 89 LEU A O 1
ATOM 674 N N . LEU A 1 90 ? -5.442 5.514 5.589 1.00 96.75 90 LEU A N 1
ATOM 675 C CA . LEU A 1 90 ? -4.785 4.256 5.945 1.00 96.75 90 LEU A CA 1
ATOM 676 C C . LEU A 1 90 ? -3.372 4.488 6.484 1.00 96.75 90 LEU A C 1
ATOM 678 O O . LEU A 1 90 ? -2.954 3.822 7.435 1.00 96.75 90 LEU A O 1
ATOM 682 N N . ALA A 1 91 ? -2.666 5.452 5.900 1.00 96.31 91 ALA A N 1
ATOM 683 C CA . ALA A 1 91 ? -1.336 5.876 6.304 1.00 96.31 91 ALA A CA 1
ATOM 684 C C . ALA A 1 91 ? -1.194 7.403 6.214 1.00 96.31 91 ALA A C 1
ATOM 686 O O . ALA A 1 91 ? -2.058 8.074 5.662 1.00 96.31 91 ALA A O 1
ATOM 687 N N . ALA A 1 92 ? -0.116 7.949 6.774 1.00 95.81 92 ALA A N 1
ATOM 688 C CA . ALA A 1 92 ? 0.233 9.364 6.651 1.00 95.81 92 ALA A CA 1
ATOM 689 C C . ALA A 1 92 ? 1.740 9.550 6.507 1.00 95.81 92 ALA A C 1
ATOM 691 O O . ALA A 1 92 ? 2.502 8.924 7.247 1.00 95.81 92 ALA A O 1
ATOM 692 N N . ARG A 1 93 ? 2.184 10.448 5.625 1.00 94.62 93 ARG A N 1
ATOM 693 C CA . ARG A 1 93 ? 3.574 10.911 5.635 1.00 94.62 93 ARG A CA 1
ATOM 694 C C . ARG A 1 93 ? 3.831 11.773 6.868 1.00 94.62 93 ARG A C 1
ATOM 696 O O . ARG A 1 93 ? 3.044 12.650 7.224 1.00 94.62 93 ARG A O 1
ATOM 703 N N . ARG A 1 94 ? 4.964 11.534 7.523 1.00 89.88 94 ARG A N 1
ATOM 704 C CA . ARG A 1 94 ? 5.509 12.367 8.595 1.00 89.88 94 ARG A CA 1
ATOM 705 C C . ARG A 1 94 ? 7.018 12.444 8.423 1.00 89.88 94 ARG A C 1
ATOM 707 O O . ARG A 1 94 ? 7.727 11.503 8.771 1.00 89.88 94 ARG A O 1
ATOM 714 N N . ASN A 1 95 ? 7.504 13.590 7.954 1.00 88.00 95 ASN A N 1
ATOM 715 C CA . ASN A 1 95 ? 8.897 13.766 7.539 1.00 88.00 95 ASN A CA 1
ATOM 716 C C . ASN A 1 95 ? 9.265 12.713 6.474 1.00 88.00 95 ASN A C 1
ATOM 718 O O . ASN A 1 95 ? 8.570 12.600 5.470 1.00 88.00 95 ASN A O 1
ATOM 722 N N . GLU A 1 96 ? 10.315 11.927 6.711 1.00 86.75 96 GLU A N 1
ATOM 723 C CA . GLU A 1 96 ? 10.796 10.865 5.815 1.00 86.75 96 GLU A CA 1
ATOM 724 C C . GLU A 1 96 ? 10.094 9.508 6.024 1.00 86.75 96 GLU A C 1
ATOM 726 O O . GLU A 1 96 ? 10.397 8.533 5.330 1.00 86.75 96 GLU A O 1
ATOM 731 N N . ASP A 1 97 ? 9.173 9.429 6.989 1.00 91.19 97 ASP A N 1
ATOM 732 C CA . ASP A 1 97 ? 8.470 8.200 7.344 1.00 91.19 97 ASP A CA 1
ATOM 733 C C . ASP A 1 97 ? 7.036 8.190 6.799 1.00 91.19 97 ASP A C 1
ATOM 735 O O . ASP A 1 97 ? 6.350 9.213 6.744 1.00 91.19 97 ASP A O 1
ATOM 739 N N . VAL A 1 98 ? 6.538 6.992 6.502 1.00 94.19 98 VAL A N 1
ATOM 740 C CA . VAL A 1 98 ? 5.117 6.699 6.299 1.00 94.19 98 VAL A CA 1
ATOM 741 C C . VAL A 1 98 ? 4.595 5.964 7.533 1.00 94.19 98 VAL A C 1
ATOM 743 O O . VAL A 1 98 ? 5.097 4.902 7.913 1.00 94.19 98 VAL A O 1
ATOM 746 N N . LEU A 1 99 ? 3.600 6.556 8.187 1.00 94.31 99 LEU A N 1
ATOM 747 C CA . LEU A 1 99 ? 2.992 6.079 9.423 1.00 94.31 99 LEU A CA 1
ATOM 748 C C . LEU A 1 99 ? 1.732 5.272 9.147 1.00 94.31 99 LEU A C 1
ATOM 750 O O . LEU A 1 99 ? 0.848 5.745 8.440 1.00 94.31 99 LEU A O 1
ATOM 754 N N . LEU A 1 100 ? 1.584 4.125 9.804 1.00 95.12 100 LEU A N 1
ATOM 755 C CA . LEU A 1 100 ? 0.336 3.369 9.811 1.00 95.12 100 LEU A CA 1
ATOM 756 C C . LEU A 1 100 ? -0.715 4.059 10.695 1.00 95.12 100 LEU A C 1
ATOM 758 O O . LEU A 1 100 ? -0.485 4.281 11.887 1.00 95.12 100 LEU A O 1
ATOM 762 N N . LEU A 1 101 ? -1.890 4.359 10.141 1.00 95.81 101 LEU A N 1
ATOM 763 C CA . LEU A 1 101 ? -3.011 4.943 10.883 1.00 95.81 101 LEU A CA 1
ATOM 764 C C . LEU A 1 101 ? -3.963 3.863 11.416 1.00 95.81 101 LEU A C 1
ATOM 766 O O . LEU A 1 101 ? -3.933 2.705 11.002 1.00 95.81 101 LEU A O 1
ATOM 770 N N . ARG A 1 102 ? -4.868 4.250 12.326 1.00 95.25 102 ARG A N 1
ATOM 771 C CA . ARG A 1 102 ? -5.852 3.335 12.942 1.00 95.25 102 ARG A CA 1
ATOM 772 C C . ARG A 1 102 ? -6.743 2.625 11.914 1.00 95.25 102 ARG A C 1
ATOM 774 O O . ARG A 1 102 ? -7.024 1.436 12.065 1.00 95.25 102 ARG A O 1
ATOM 781 N N . ALA A 1 103 ? -7.172 3.328 10.865 1.00 94.94 103 ALA A N 1
ATOM 782 C CA . ALA A 1 103 ? -7.959 2.712 9.796 1.00 94.94 103 ALA A CA 1
ATOM 783 C C . ALA A 1 103 ? -7.122 1.723 8.968 1.00 94.94 103 ALA A C 1
ATOM 785 O O . ALA A 1 103 ? -7.643 0.688 8.562 1.00 94.94 103 ALA A O 1
ATOM 786 N N . GLY A 1 104 ? -5.823 1.994 8.805 1.00 95.44 104 GLY A N 1
ATOM 787 C CA . GLY A 1 104 ? -4.853 1.069 8.225 1.00 95.44 104 GLY A CA 1
ATOM 788 C C . GLY A 1 104 ? -4.730 -0.228 9.016 1.00 95.44 104 GLY A C 1
ATOM 789 O O . GLY A 1 104 ? -4.877 -1.306 8.449 1.00 95.44 104 GLY A O 1
ATOM 790 N N . VAL A 1 105 ? -4.562 -0.129 10.338 1.00 94.62 105 VAL A N 1
ATOM 791 C CA . VAL A 1 105 ? -4.567 -1.296 11.239 1.00 94.62 105 VAL A CA 1
ATOM 792 C C . VAL A 1 105 ? -5.851 -2.106 11.076 1.00 94.62 105 VAL A C 1
ATOM 794 O O . VAL A 1 105 ? -5.805 -3.318 10.903 1.00 94.62 105 VAL A O 1
ATOM 797 N N . THR A 1 106 ? -7.002 -1.431 11.078 1.00 93.94 106 THR A N 1
ATOM 798 C CA . THR A 1 106 ? -8.308 -2.092 10.932 1.00 93.94 106 THR A CA 1
ATOM 799 C C . THR A 1 106 ? -8.422 -2.825 9.593 1.00 93.94 106 THR A C 1
ATOM 801 O O . THR A 1 106 ? -8.939 -3.937 9.548 1.00 93.94 106 THR A O 1
ATOM 804 N N . ALA A 1 107 ? -7.918 -2.229 8.508 1.00 94.69 107 ALA A N 1
ATOM 805 C CA . ALA A 1 107 ? -7.906 -2.863 7.195 1.00 94.69 107 ALA A CA 1
ATOM 806 C C . ALA A 1 107 ? -6.988 -4.097 7.154 1.00 94.69 107 ALA A C 1
ATOM 808 O O . ALA A 1 107 ? -7.364 -5.104 6.558 1.00 94.69 107 ALA A O 1
ATOM 809 N N . LEU A 1 108 ? -5.829 -4.050 7.822 1.00 93.62 108 LEU A N 1
ATOM 810 C CA . LEU A 1 108 ? -4.893 -5.180 7.912 1.00 93.62 108 LEU A CA 1
ATOM 811 C C . LEU A 1 108 ? -5.434 -6.359 8.725 1.00 93.62 108 LEU A C 1
ATOM 813 O O . LEU A 1 108 ? -5.074 -7.495 8.442 1.00 93.62 108 LEU A O 1
ATOM 817 N N . SER A 1 109 ? -6.298 -6.101 9.707 1.00 91.81 109 SER A N 1
ATOM 818 C CA . SER A 1 109 ? -6.934 -7.143 10.526 1.00 91.81 109 SER A CA 1
ATOM 819 C C . SER A 1 109 ? -8.140 -7.813 9.852 1.00 91.81 109 SER A C 1
ATOM 821 O O . SER A 1 109 ? -8.761 -8.694 10.445 1.00 91.81 109 SER A O 1
ATOM 823 N N . SER A 1 110 ? -8.513 -7.384 8.643 1.00 92.81 110 SER A N 1
ATOM 824 C CA . SER A 1 110 ? -9.604 -7.988 7.875 1.00 92.81 110 SER A CA 1
ATOM 825 C C . SER A 1 110 ? -9.255 -9.416 7.423 1.00 92.81 110 SER A C 1
ATOM 827 O O . SER A 1 110 ? -8.085 -9.690 7.160 1.00 92.81 110 SER A O 1
ATOM 829 N N . PRO A 1 111 ? -10.240 -10.320 7.242 1.00 92.88 111 PRO A N 1
ATOM 830 C CA . PRO A 1 111 ? -10.009 -11.631 6.626 1.00 92.88 111 PRO A CA 1
ATOM 831 C C . PRO A 1 111 ? -9.412 -11.554 5.213 1.00 92.88 111 PRO A C 1
ATOM 833 O O . PRO A 1 111 ? -8.715 -12.471 4.790 1.00 92.88 111 PRO A O 1
ATOM 836 N N . ASP A 1 112 ? -9.675 -10.455 4.496 1.00 95.00 112 ASP A N 1
ATOM 837 C CA . ASP A 1 112 ? -9.070 -10.143 3.199 1.00 95.00 112 ASP A CA 1
ATOM 838 C C . ASP A 1 112 ? -8.554 -8.690 3.203 1.00 95.00 112 ASP A C 1
ATOM 840 O O . ASP A 1 112 ? -9.271 -7.749 2.821 1.00 95.00 112 ASP A O 1
ATOM 844 N N . PRO A 1 113 ? -7.314 -8.474 3.684 1.00 94.44 113 PRO A N 1
ATOM 845 C CA . PRO A 1 113 ? -6.730 -7.144 3.804 1.00 94.44 113 PRO A CA 1
ATOM 846 C C . PRO A 1 113 ? -6.584 -6.429 2.464 1.00 94.44 113 PRO A C 1
ATOM 848 O O . PRO A 1 113 ? -6.859 -5.234 2.380 1.00 94.44 113 PRO A O 1
ATOM 851 N N . VAL A 1 114 ? -6.198 -7.147 1.404 1.00 95.94 114 VAL A N 1
ATOM 852 C CA . VAL A 1 114 ? -5.986 -6.551 0.076 1.00 95.94 114 VAL A CA 1
ATOM 853 C C . VAL A 1 114 ? -7.304 -6.010 -0.460 1.00 95.94 114 VAL A C 1
ATOM 855 O O . VAL A 1 114 ? -7.378 -4.839 -0.833 1.00 95.94 114 VAL A O 1
ATOM 858 N N . ARG A 1 115 ? -8.372 -6.816 -0.433 1.00 96.25 115 ARG A N 1
ATOM 859 C CA . ARG A 1 115 ? -9.700 -6.363 -0.862 1.00 96.25 115 ARG A CA 1
ATOM 860 C C . ARG A 1 115 ? -10.188 -5.179 -0.034 1.00 96.25 115 ARG A C 1
ATOM 862 O O . ARG A 1 115 ? -10.716 -4.221 -0.595 1.00 96.25 115 ARG A O 1
ATOM 869 N N . THR A 1 116 ? -9.995 -5.228 1.281 1.00 96.38 116 THR A N 1
ATOM 870 C CA . THR A 1 116 ? -10.444 -4.172 2.202 1.00 96.38 116 THR A CA 1
ATOM 871 C C . THR A 1 116 ? -9.727 -2.849 1.936 1.00 96.38 116 THR A C 1
ATOM 873 O O . THR A 1 116 ? -10.362 -1.794 1.886 1.00 96.38 116 THR A O 1
ATOM 876 N N . VAL A 1 117 ? -8.410 -2.891 1.724 1.00 96.69 117 VAL A N 1
ATOM 877 C CA . VAL A 1 117 ? -7.615 -1.712 1.360 1.00 96.69 117 VAL A CA 1
ATOM 878 C C . VAL A 1 117 ? -8.045 -1.178 -0.003 1.00 96.69 117 VAL A C 1
ATOM 880 O O . VAL A 1 117 ? -8.314 0.016 -0.120 1.00 96.69 117 VAL A O 1
ATOM 883 N N . ARG A 1 118 ? -8.193 -2.052 -1.009 1.00 96.69 118 ARG A N 1
ATOM 884 C CA . ARG A 1 118 ? -8.628 -1.663 -2.359 1.00 96.69 118 ARG A CA 1
ATOM 885 C C . ARG A 1 118 ? -9.958 -0.915 -2.324 1.00 96.69 118 ARG A C 1
ATOM 887 O O . ARG A 1 118 ? -10.067 0.156 -2.912 1.00 96.69 118 ARG A O 1
ATOM 894 N N . GLN A 1 119 ? -10.949 -1.434 -1.599 1.00 95.56 119 GLN A N 1
ATOM 895 C CA . GLN A 1 119 ? -12.261 -0.792 -1.458 1.00 95.56 119 GLN A CA 1
ATOM 896 C C . GLN A 1 119 ? -12.162 0.604 -0.838 1.00 95.56 119 GLN A C 1
ATOM 898 O O . GLN A 1 119 ? -12.798 1.535 -1.324 1.00 95.56 119 GLN A O 1
ATOM 903 N N . ARG A 1 120 ? -11.345 0.769 0.209 1.00 95.00 120 ARG A N 1
ATOM 904 C CA . ARG A 1 120 ? -11.154 2.069 0.869 1.00 95.00 120 ARG A CA 1
ATOM 905 C C . ARG A 1 120 ? -10.483 3.089 -0.038 1.00 95.00 120 ARG A C 1
ATOM 907 O O . ARG A 1 120 ? -10.936 4.224 -0.084 1.00 95.00 120 ARG A O 1
ATOM 914 N N . VAL A 1 121 ? -9.437 2.680 -0.753 1.00 94.25 121 VAL A N 1
ATOM 915 C CA . VAL A 1 121 ? -8.738 3.545 -1.711 1.00 94.25 121 VAL A CA 1
ATOM 916 C C . VAL A 1 121 ? -9.658 3.917 -2.875 1.00 94.25 121 VAL A C 1
ATOM 918 O O . VAL A 1 121 ? -9.735 5.083 -3.237 1.00 94.25 121 VAL A O 1
ATOM 921 N N . THR A 1 122 ? -10.427 2.962 -3.402 1.00 93.56 122 THR A N 1
ATOM 922 C CA . THR A 1 122 ? -11.400 3.223 -4.480 1.00 93.56 122 THR A CA 1
ATOM 923 C C . THR A 1 122 ? -12.470 4.224 -4.044 1.00 93.56 122 THR A C 1
ATOM 925 O O . THR A 1 122 ? -12.836 5.102 -4.809 1.00 93.56 122 THR A O 1
ATOM 928 N N . ALA A 1 123 ? -12.963 4.129 -2.805 1.00 88.38 123 ALA A N 1
ATOM 929 C CA . ALA A 1 123 ? -14.032 5.000 -2.310 1.00 88.38 123 ALA A CA 1
ATOM 930 C C . ALA A 1 123 ? -13.639 6.487 -2.218 1.00 88.38 123 ALA A C 1
ATOM 932 O O . ALA A 1 123 ? -14.519 7.342 -2.156 1.00 88.38 123 ALA A O 1
ATOM 933 N N . VAL A 1 124 ? -12.339 6.790 -2.179 1.00 85.19 124 VAL A N 1
ATOM 934 C CA . VAL A 1 124 ? -11.809 8.162 -2.108 1.00 85.19 124 VAL A CA 1
ATOM 935 C C . VAL A 1 124 ? -11.137 8.606 -3.406 1.00 85.19 124 VAL A C 1
ATOM 937 O O . VAL A 1 124 ? -10.857 9.791 -3.574 1.00 85.19 124 VAL A O 1
ATOM 940 N N . TRP A 1 125 ? -10.861 7.668 -4.311 1.00 76.88 125 TRP A N 1
ATOM 941 C CA . TRP A 1 125 ? -10.244 7.934 -5.598 1.00 76.88 125 TRP A CA 1
ATOM 942 C C . TRP A 1 125 ? -11.323 8.064 -6.672 1.00 76.88 125 TRP A C 1
ATOM 944 O O . TRP A 1 125 ? -11.933 7.080 -7.084 1.00 76.88 125 TRP A O 1
ATOM 954 N N . SER A 1 126 ? -11.538 9.289 -7.144 1.00 65.81 126 SER A N 1
ATOM 955 C CA . SER A 1 126 ? -12.284 9.538 -8.376 1.00 65.81 126 SER A CA 1
ATOM 956 C C . SER A 1 126 ? -11.284 9.596 -9.532 1.00 65.81 126 SER A C 1
ATOM 958 O O . SER A 1 126 ? -10.442 10.501 -9.522 1.00 65.81 126 SER A O 1
ATOM 960 N N . PRO A 1 127 ? -11.324 8.684 -10.520 1.00 57.62 127 PRO A N 1
ATOM 961 C CA . PRO A 1 127 ? -10.521 8.866 -11.721 1.00 57.62 127 PRO A CA 1
ATOM 962 C C . PRO A 1 127 ? -10.967 10.155 -12.437 1.00 57.62 127 PRO A C 1
ATOM 964 O O . PRO A 1 127 ? -12.164 10.467 -1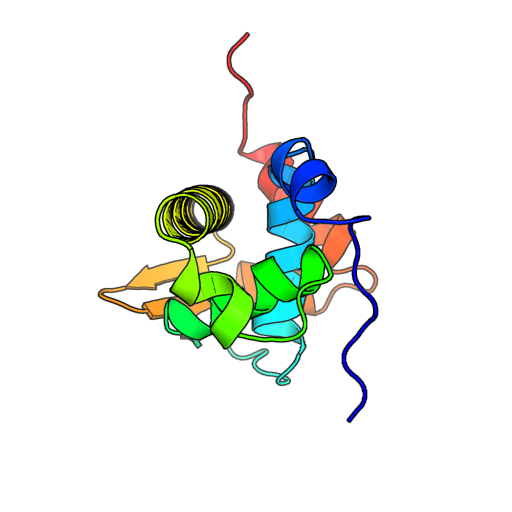2.427 1.00 57.62 127 PRO A O 1
ATOM 967 N N . PRO A 1 128 ? -10.044 10.928 -13.038 1.00 57.78 128 PRO A N 1
ATOM 968 C CA . PRO A 1 128 ? -10.435 12.000 -13.943 1.00 57.78 128 PRO A CA 1
ATOM 969 C C . PRO A 1 128 ? -11.227 11.385 -15.107 1.00 57.78 128 PRO A C 1
ATOM 971 O O . PRO A 1 128 ? -10.793 10.390 -15.689 1.00 57.78 128 PRO A O 1
ATOM 974 N N . GLY A 1 129 ? -12.420 11.932 -15.357 1.00 44.16 129 GLY A N 1
ATOM 975 C CA . GLY A 1 129 ? -13.268 11.563 -16.495 1.00 44.16 129 GLY A CA 1
ATOM 976 C C . GLY A 1 129 ? -12.765 12.114 -17.819 1.00 44.16 129 GLY A C 1
ATOM 977 O O . GLY A 1 129 ? -11.880 13.000 -17.798 1.00 44.16 129 GLY A O 1
#

Radius of gyration: 13.8 Å; chains: 1; bounding box: 36×31×33 Å

pLDDT: mean 85.18, std 13.1, range [44.16, 97.31]

Secondary structure (DSSP, 8-state):
-PPPPPSSSSHHHHHHS-HHHHHHHHHHHHHHTTT--STT-EEEHHHHHHHHHHHTT---HHHHHTSTHHHHHHHHHHHHHHHHHHHTTSEEEETTEEEEPHHHHHHHTSSSHHHHHHHHHHHH-PPP-

Foldseek 3Di:
DDDDQAQAQAPVRLLPDDLLLLLLQLLCVLCVVPVVLDFFDKDFPVSSLCSSRRNRVDPDPCVQVVPPVSVVSSVVSSVSSLVLCVLLQQWDDDPRIITGHPVVSVLNPDPDSSVSSSVSSVVRDDDDD